Protein AF-A0A1I1ZBS6-F1 (afdb_monomer_lite)

Radius of gyration: 20.95 Å; chains: 1; bounding box: 66×29×54 Å

Organism: NCBI:txid662367

pLDDT: mean 75.81, std 18.13, range [34.0, 96.88]

Secondary structure (DSSP, 8-state):
------PPPP-PPPHHHHHHHHHHHHHHHHHHHHHHHHHHHHHHHTSSS--HHHHHHHHHHHHHHHHHHHHHHHHHHHHHHH-HHHHHHHHHHHTSTT--HHHHHHHHHHHGGGTT-SSHHHHHHHTT-S------SSS---------GGGS--

Structure (mmCIF, N/CA/C/O backbone):
data_AF-A0A1I1ZBS6-F1
#
_entry.id   AF-A0A1I1ZBS6-F1
#
loop_
_atom_site.group_PDB
_atom_site.id
_atom_site.type_symbol
_atom_site.label_atom_id
_atom_site.label_alt_id
_atom_site.label_comp_id
_atom_site.label_asym_id
_atom_site.label_entity_id
_atom_site.label_seq_id
_atom_site.pdbx_PDB_ins_code
_atom_site.Cartn_x
_atom_site.Cartn_y
_atom_site.Cartn_z
_atom_site.occupancy
_atom_site.B_iso_or_equiv
_atom_site.auth_seq_id
_atom_site.auth_comp_id
_atom_site.auth_asym_id
_atom_site.auth_atom_id
_atom_site.pdbx_PDB_model_num
ATOM 1 N N . MET A 1 1 ? -48.807 0.723 8.155 1.00 41.78 1 MET A N 1
ATOM 2 C CA . MET A 1 1 ? -47.943 0.835 9.347 1.00 41.78 1 MET A CA 1
ATOM 3 C C . MET A 1 1 ? -46.497 0.687 8.885 1.00 41.78 1 MET A C 1
ATOM 5 O O . MET A 1 1 ? -46.017 -0.434 8.774 1.00 41.78 1 MET A O 1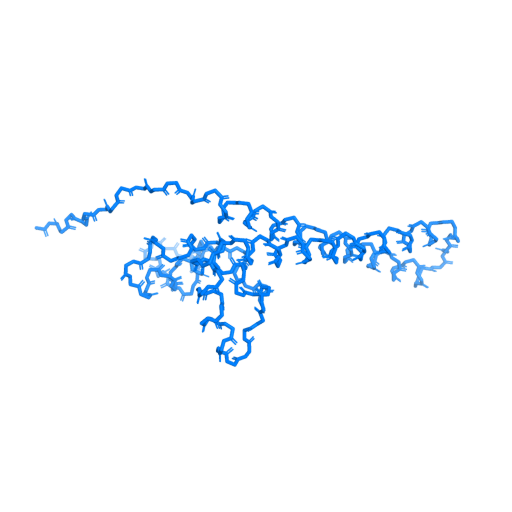
ATOM 9 N N . GLY A 1 2 ? -45.861 1.783 8.459 1.00 45.75 2 GLY A N 1
ATOM 10 C CA . GLY A 1 2 ? -44.477 1.761 7.977 1.00 45.75 2 GLY A CA 1
ATOM 11 C C . GLY A 1 2 ? -43.528 1.699 9.167 1.00 45.75 2 GLY A C 1
ATOM 12 O O . GLY A 1 2 ? -43.565 2.582 10.013 1.00 45.75 2 GLY A O 1
ATOM 13 N N . LEU A 1 3 ? -42.736 0.632 9.269 1.00 44.56 3 LEU A N 1
ATOM 14 C CA . LEU A 1 3 ? -41.673 0.519 10.264 1.00 44.56 3 LEU A CA 1
ATOM 15 C C . LEU A 1 3 ? -40.576 1.524 9.917 1.00 44.56 3 LEU A C 1
ATOM 17 O O . LEU A 1 3 ? -39.749 1.287 9.038 1.00 44.56 3 LEU A O 1
ATOM 21 N N . GLU A 1 4 ? -40.598 2.658 10.601 1.00 50.31 4 GLU A N 1
ATOM 22 C CA . GLU A 1 4 ? -39.553 3.667 10.528 1.00 50.31 4 GLU A CA 1
ATOM 23 C C . GLU A 1 4 ? -38.305 3.069 11.180 1.00 50.31 4 GLU A C 1
ATOM 25 O O . GLU A 1 4 ? -38.217 2.931 12.400 1.00 50.31 4 GLU A O 1
ATOM 30 N N . GLN A 1 5 ? -37.367 2.599 10.355 1.00 56.09 5 GLN A N 1
ATOM 31 C CA . GLN A 1 5 ? -36.074 2.137 10.845 1.00 56.09 5 GLN A CA 1
ATOM 32 C C . GLN A 1 5 ? -35.415 3.312 11.570 1.00 56.09 5 GLN A C 1
ATOM 34 O O . GLN A 1 5 ? -35.067 4.310 10.940 1.00 56.09 5 GLN A O 1
ATOM 39 N N . GLN A 1 6 ? -35.246 3.200 12.890 1.00 52.75 6 GLN A N 1
ATOM 40 C CA . GLN A 1 6 ? -34.412 4.119 13.657 1.00 52.75 6 GLN A CA 1
ATOM 41 C C . GLN A 1 6 ? -32.980 4.006 13.132 1.00 52.75 6 GLN A C 1
ATOM 43 O O . GLN A 1 6 ? -32.226 3.108 13.504 1.00 52.75 6 GLN A O 1
ATOM 48 N N . LEU A 1 7 ? -32.624 4.904 12.217 1.00 57.12 7 LEU A N 1
ATOM 49 C CA . LEU A 1 7 ? -31.265 5.038 11.730 1.00 57.12 7 LEU A CA 1
ATOM 50 C C . LEU A 1 7 ? -30.427 5.585 12.883 1.00 57.12 7 LEU A C 1
ATOM 52 O O . LEU A 1 7 ? -30.677 6.680 13.389 1.00 57.12 7 LEU A O 1
ATOM 56 N N . SER A 1 8 ? -29.442 4.804 13.319 1.00 58.91 8 SER A N 1
ATOM 57 C CA . SER A 1 8 ? -28.421 5.284 14.237 1.00 58.91 8 SER A CA 1
ATOM 58 C C . SER A 1 8 ? -27.739 6.506 13.625 1.00 58.91 8 SER A C 1
ATOM 60 O O . SER A 1 8 ? -27.400 6.528 12.439 1.00 58.91 8 SER A O 1
ATOM 62 N N . LEU A 1 9 ? -27.572 7.548 14.442 1.00 58.34 9 LEU A N 1
ATOM 63 C CA . LEU A 1 9 ? -26.919 8.781 14.021 1.00 58.34 9 LEU A CA 1
ATOM 64 C C . LEU A 1 9 ? -25.517 8.460 13.498 1.00 58.34 9 LEU A C 1
ATOM 66 O O . LEU A 1 9 ? -24.761 7.716 14.124 1.00 58.34 9 LEU A O 1
ATOM 70 N N . TRP A 1 10 ? -25.189 9.024 12.338 1.00 60.97 10 TRP A N 1
ATOM 71 C CA . TRP A 1 10 ? -23.878 8.875 11.722 1.00 60.97 10 TRP A CA 1
ATOM 72 C C . TRP A 1 10 ? -22.786 9.353 12.687 1.00 60.97 10 TRP A C 1
ATOM 74 O O . TRP A 1 10 ? -22.863 10.465 13.211 1.00 60.97 10 TRP A O 1
ATOM 84 N N . GLN A 1 11 ? -21.769 8.519 12.911 1.00 61.34 11 GLN A N 1
ATOM 85 C CA . GLN A 1 11 ? -20.613 8.859 13.738 1.00 61.34 11 GLN A CA 1
ATOM 86 C C . GLN A 1 11 ? -19.356 8.999 12.870 1.00 61.34 11 GLN A C 1
ATOM 88 O O . GLN A 1 11 ? -19.152 8.201 11.948 1.00 61.34 11 GLN A O 1
ATOM 93 N N . PRO A 1 12 ? -18.505 10.005 13.141 1.00 66.06 12 PRO A N 1
ATOM 94 C CA . PRO A 1 12 ? -17.254 10.169 12.422 1.00 66.06 12 PRO A CA 1
ATOM 95 C C . PRO A 1 12 ? -16.290 9.019 12.736 1.00 66.06 12 PRO A C 1
ATOM 97 O O . PRO A 1 12 ? -16.282 8.473 13.837 1.00 66.06 12 PRO A O 1
ATOM 100 N N . LEU A 1 13 ? -15.436 8.686 11.764 1.00 68.06 13 LEU A N 1
ATOM 101 C CA . LEU A 1 13 ? -14.360 7.713 11.956 1.00 68.06 13 LEU A CA 1
ATOM 102 C C . LEU A 1 13 ? -13.459 8.145 13.117 1.00 68.06 13 LEU A C 1
ATOM 104 O O . LEU A 1 13 ? -13.061 9.312 13.198 1.00 68.06 13 LEU A O 1
ATOM 108 N N . SER A 1 14 ? -13.049 7.189 13.952 1.00 78.81 14 SER A N 1
ATOM 109 C CA . SER A 1 14 ? -11.984 7.453 14.917 1.00 78.81 14 SER A CA 1
ATOM 110 C C . SER A 1 14 ? -10.714 7.885 14.174 1.00 78.81 14 SER A C 1
ATOM 112 O O . SER A 1 14 ? -10.432 7.436 13.056 1.00 78.81 14 SER A O 1
ATOM 114 N N . LYS A 1 15 ? -9.927 8.777 14.785 1.00 82.88 15 LYS A N 1
ATOM 115 C CA . LYS A 1 15 ? -8.735 9.367 14.152 1.00 82.88 15 LYS A CA 1
ATOM 116 C C . LYS A 1 15 ? -7.776 8.299 13.606 1.00 82.88 15 LYS A C 1
ATOM 118 O O . LYS A 1 15 ? -7.282 8.439 12.489 1.00 82.88 15 LYS A O 1
ATOM 123 N N . ASN A 1 16 ? -7.583 7.212 14.353 1.00 84.62 16 ASN A N 1
ATOM 124 C CA . ASN A 1 16 ? -6.692 6.111 13.983 1.00 84.62 16 ASN A CA 1
ATOM 125 C C . ASN A 1 16 ? -7.237 5.306 12.796 1.00 84.62 16 ASN A C 1
ATOM 127 O O . ASN A 1 16 ? -6.494 4.996 11.868 1.00 84.62 16 ASN A O 1
ATOM 131 N N . ILE A 1 17 ? -8.544 5.023 12.764 1.00 83.81 17 ILE A N 1
ATOM 132 C CA . ILE A 1 17 ? -9.170 4.326 11.631 1.00 83.81 17 ILE A CA 1
ATOM 133 C C . ILE A 1 17 ? -9.149 5.216 10.381 1.00 83.81 17 ILE A C 1
ATOM 135 O O . ILE A 1 17 ? -8.907 4.726 9.277 1.00 83.81 17 ILE A O 1
ATOM 139 N N . TYR A 1 18 ? -9.332 6.530 10.535 1.00 87.12 18 TYR A N 1
ATOM 140 C CA . TYR A 1 18 ? -9.228 7.474 9.421 1.00 87.12 18 TYR A CA 1
ATOM 141 C C . TYR A 1 18 ? -7.820 7.508 8.831 1.00 87.12 18 TYR A C 1
ATOM 143 O O . TYR A 1 18 ? -7.652 7.408 7.616 1.00 87.12 18 TYR A O 1
ATOM 151 N N . GLN A 1 19 ? -6.798 7.571 9.683 1.00 88.50 19 GLN A N 1
ATOM 152 C CA . GLN A 1 19 ? -5.406 7.479 9.247 1.00 88.50 19 GLN A CA 1
ATOM 153 C C . GLN A 1 19 ? -5.114 6.139 8.560 1.00 88.50 19 GLN A C 1
ATOM 155 O O . GLN A 1 19 ? -4.511 6.127 7.487 1.00 88.50 19 GLN A O 1
ATOM 160 N N . LEU A 1 20 ? -5.614 5.022 9.099 1.00 88.69 20 LEU A N 1
ATOM 161 C CA . LEU A 1 20 ? -5.475 3.703 8.477 1.00 88.69 20 LEU A CA 1
ATOM 162 C C . LEU A 1 20 ? -6.134 3.659 7.087 1.00 88.69 20 LEU A C 1
ATOM 164 O O . LEU A 1 20 ? -5.563 3.115 6.140 1.00 88.69 20 LEU A O 1
ATOM 168 N N . ARG A 1 21 ? -7.303 4.291 6.927 1.00 88.56 21 ARG A N 1
ATOM 169 C CA . ARG A 1 21 ? -7.993 4.436 5.635 1.00 88.56 21 ARG A CA 1
ATOM 170 C C . ARG A 1 21 ? -7.182 5.249 4.629 1.00 88.56 21 ARG A C 1
ATOM 172 O O . ARG A 1 21 ? -7.108 4.878 3.461 1.00 88.56 21 ARG A O 1
ATOM 179 N N . LEU A 1 22 ? -6.541 6.334 5.057 1.00 90.69 22 LEU A N 1
ATOM 180 C CA . LEU A 1 22 ? -5.667 7.109 4.174 1.00 90.69 22 LEU A CA 1
ATOM 181 C C . LEU A 1 22 ? -4.458 6.284 3.711 1.00 90.69 22 LEU A C 1
ATOM 183 O O . LEU A 1 22 ? -4.158 6.264 2.516 1.00 90.69 22 LEU A O 1
ATOM 187 N N . LEU A 1 23 ? -3.808 5.561 4.627 1.00 91.62 23 LEU A N 1
ATOM 188 C CA . LEU A 1 23 ? -2.642 4.727 4.318 1.00 91.62 23 LEU A CA 1
ATOM 189 C C . LEU A 1 23 ? -2.987 3.573 3.368 1.00 91.62 23 LEU A C 1
ATOM 191 O O . LEU A 1 23 ? -2.282 3.347 2.384 1.00 91.62 23 LEU A O 1
ATOM 195 N N . THR A 1 24 ? -4.094 2.872 3.620 1.00 90.94 24 THR A N 1
ATOM 196 C CA . THR A 1 24 ? -4.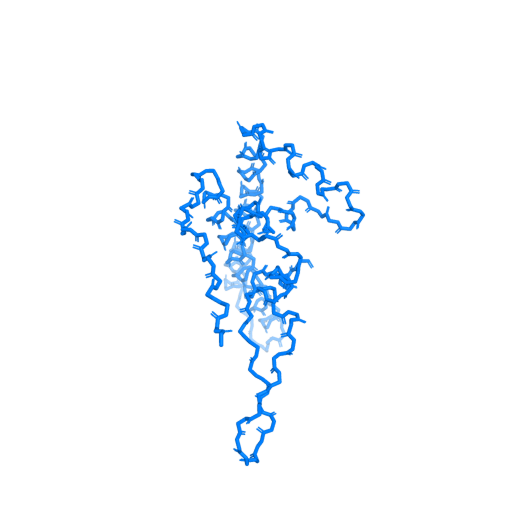558 1.757 2.775 1.00 90.94 24 THR A CA 1
ATOM 197 C C . THR A 1 24 ? -4.917 2.222 1.362 1.00 90.94 24 THR A C 1
ATOM 199 O O . THR A 1 24 ? -4.494 1.601 0.383 1.00 90.94 24 THR A O 1
ATOM 202 N N . ARG A 1 25 ? -5.609 3.360 1.225 1.00 91.38 25 ARG A N 1
ATOM 203 C CA . ARG A 1 25 ? -5.925 3.954 -0.086 1.00 91.38 25 ARG A CA 1
ATOM 204 C C . ARG A 1 25 ? -4.680 4.433 -0.823 1.00 91.38 25 ARG A C 1
ATOM 206 O O . ARG A 1 25 ? -4.566 4.209 -2.027 1.00 91.38 25 ARG A O 1
ATOM 213 N N . GLN A 1 26 ? -3.731 5.055 -0.122 1.00 92.88 26 GLN A N 1
ATOM 214 C CA . GLN A 1 26 ? -2.469 5.472 -0.731 1.00 92.88 26 GLN A CA 1
ATOM 215 C C . GLN A 1 26 ? -1.659 4.270 -1.220 1.00 92.88 26 GLN A C 1
ATOM 217 O O . GLN A 1 26 ? -1.144 4.291 -2.336 1.00 92.88 26 GLN A O 1
ATOM 222 N N . ARG A 1 27 ? -1.602 3.192 -0.432 1.00 93.12 27 ARG A N 1
ATOM 223 C CA . ARG A 1 27 ? -0.961 1.938 -0.839 1.00 93.12 27 ARG A CA 1
ATOM 224 C C . ARG A 1 27 ? -1.574 1.397 -2.128 1.00 93.12 27 ARG A C 1
ATOM 226 O O . ARG A 1 27 ? -0.834 1.037 -3.039 1.00 93.12 27 ARG A O 1
ATOM 233 N N . GLN A 1 28 ? -2.904 1.369 -2.227 1.00 90.88 28 GLN A N 1
ATOM 234 C CA . GLN A 1 28 ? -3.575 0.919 -3.446 1.00 90.88 28 GLN A CA 1
ATOM 235 C C . GLN A 1 28 ? -3.184 1.772 -4.659 1.00 90.88 28 GLN A C 1
ATOM 237 O O . GLN A 1 28 ? -2.842 1.218 -5.701 1.00 90.88 28 GLN A O 1
ATOM 242 N N . ARG A 1 29 ? -3.170 3.103 -4.519 1.00 93.00 29 ARG A N 1
ATOM 243 C CA . ARG A 1 29 ? -2.748 4.009 -5.599 1.00 93.00 29 ARG A CA 1
ATOM 244 C C . ARG A 1 29 ? -1.314 3.733 -6.049 1.00 93.00 29 ARG A C 1
ATOM 246 O O . ARG A 1 29 ? -1.059 3.639 -7.244 1.00 93.00 29 ARG A O 1
ATOM 253 N N . LEU A 1 30 ? -0.382 3.558 -5.109 1.00 93.81 30 LEU A N 1
ATOM 254 C CA . LEU A 1 30 ? 1.010 3.234 -5.441 1.00 93.81 30 LEU A CA 1
ATOM 255 C C . LEU A 1 30 ? 1.146 1.867 -6.121 1.00 93.81 30 LEU A C 1
ATOM 257 O O . LEU A 1 30 ? 1.952 1.718 -7.035 1.00 93.81 30 LEU A O 1
ATOM 261 N N . GLN A 1 31 ? 0.344 0.881 -5.719 1.00 93.25 31 GLN A N 1
ATOM 262 C CA . GLN A 1 31 ? 0.316 -0.428 -6.368 1.00 93.25 31 GLN A CA 1
ATOM 263 C C . GLN A 1 31 ? -0.191 -0.333 -7.818 1.00 93.25 31 GLN A C 1
ATOM 265 O O . GLN A 1 31 ? 0.353 -0.988 -8.710 1.00 93.25 31 GLN A O 1
ATOM 270 N N . GLU A 1 32 ? -1.207 0.494 -8.068 1.00 94.62 32 GLU A N 1
ATOM 271 C CA . GLU A 1 32 ? -1.737 0.759 -9.410 1.00 94.62 32 GLU A CA 1
ATOM 272 C C . GLU A 1 32 ? -0.697 1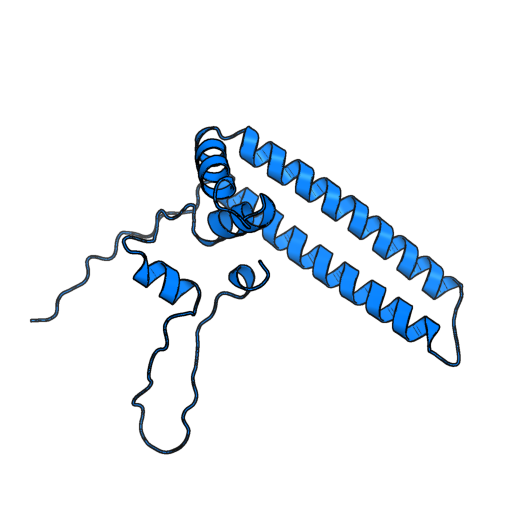.477 -10.284 1.00 94.62 32 GLU A C 1
ATOM 274 O O . GLU A 1 32 ? -0.432 1.025 -11.397 1.00 94.62 32 GLU A O 1
ATOM 279 N N . LEU A 1 33 ? -0.027 2.511 -9.761 1.00 94.62 33 LEU A N 1
ATOM 280 C CA . LEU A 1 33 ? 1.059 3.213 -10.459 1.00 94.62 33 LEU A CA 1
ATOM 281 C C . LEU A 1 33 ? 2.237 2.290 -10.781 1.00 94.62 33 LEU A C 1
ATOM 283 O O . LEU A 1 33 ? 2.724 2.276 -11.911 1.00 94.62 33 LEU A O 1
ATOM 287 N N . LYS A 1 34 ? 2.653 1.455 -9.823 1.00 95.88 34 LYS A N 1
ATOM 288 C CA . LYS A 1 34 ? 3.679 0.436 -10.056 1.00 95.88 34 LYS A CA 1
ATOM 289 C C . LYS A 1 34 ? 3.284 -0.484 -11.211 1.00 95.88 34 LYS A C 1
ATOM 291 O O . LYS A 1 34 ? 4.096 -0.714 -12.098 1.00 95.88 34 LYS A O 1
ATOM 296 N N . THR A 1 35 ? 2.044 -0.975 -11.208 1.00 95.00 35 THR A N 1
ATOM 297 C CA . THR A 1 35 ? 1.530 -1.873 -12.254 1.00 95.00 35 THR A CA 1
ATOM 298 C C . THR A 1 35 ? 1.527 -1.189 -13.624 1.00 95.00 35 THR A C 1
ATOM 300 O O . THR A 1 35 ? 1.902 -1.792 -14.626 1.00 95.00 35 THR A O 1
ATOM 303 N N . GLN A 1 36 ? 1.160 0.094 -13.684 1.00 94.56 36 GLN A N 1
ATOM 304 C CA . GLN A 1 36 ? 1.225 0.876 -14.920 1.00 94.56 36 GLN A CA 1
ATOM 305 C C . GLN A 1 36 ? 2.662 0.993 -15.439 1.00 94.56 36 GLN A C 1
ATOM 307 O O . GLN A 1 36 ? 2.900 0.731 -16.617 1.00 94.56 36 GLN A O 1
ATOM 312 N N . CYS A 1 37 ? 3.629 1.312 -14.575 1.00 93.31 37 CYS A N 1
ATOM 313 C CA . CYS A 1 37 ? 5.035 1.394 -14.971 1.00 93.31 37 CYS A CA 1
ATOM 314 C C . CYS A 1 37 ? 5.592 0.043 -15.434 1.00 93.31 37 CYS A C 1
ATOM 316 O O . CYS A 1 37 ? 6.261 -0.005 -16.463 1.00 93.31 37 CYS A O 1
ATOM 318 N N . THR A 1 38 ? 5.280 -1.061 -14.749 1.00 92.88 38 THR A N 1
ATOM 319 C CA . THR A 1 38 ? 5.721 -2.397 -15.185 1.00 92.88 38 THR A CA 1
ATOM 320 C C . THR A 1 38 ? 5.109 -2.789 -16.526 1.00 92.88 38 THR A C 1
ATOM 322 O O . THR A 1 38 ? 5.791 -3.361 -17.374 1.00 92.88 38 THR A O 1
ATOM 325 N N . ASN A 1 39 ? 3.846 -2.426 -16.764 1.00 93.44 39 ASN A N 1
ATOM 326 C CA . ASN A 1 39 ? 3.192 -2.664 -18.049 1.00 93.44 39 ASN A CA 1
ATOM 327 C C . ASN A 1 39 ? 3.856 -1.855 -19.172 1.00 93.44 39 ASN A C 1
ATOM 329 O O . ASN A 1 39 ? 4.066 -2.385 -20.260 1.00 93.44 39 ASN A O 1
ATOM 333 N N . GLN A 1 40 ? 4.234 -0.599 -18.907 1.00 91.69 40 GLN A N 1
ATOM 334 C CA . GLN A 1 40 ? 4.985 0.226 -19.859 1.00 91.69 40 GLN A CA 1
ATOM 335 C C . GLN A 1 40 ? 6.366 -0.367 -20.158 1.00 91.69 40 GLN A C 1
ATOM 337 O O . GLN A 1 40 ? 6.759 -0.425 -21.320 1.00 91.69 40 GLN A O 1
ATOM 342 N N . GLN A 1 41 ? 7.083 -0.863 -19.143 1.00 91.12 41 GLN A N 1
ATOM 343 C CA . GLN A 1 41 ? 8.363 -1.550 -19.349 1.00 91.12 41 GLN A CA 1
ATOM 344 C C . GLN A 1 41 ? 8.206 -2.780 -20.239 1.00 91.12 41 GLN A C 1
ATOM 346 O O . GLN A 1 41 ? 8.965 -2.941 -21.190 1.00 91.12 41 GLN A O 1
ATOM 351 N N . HIS A 1 42 ? 7.205 -3.618 -19.961 1.00 90.25 42 HIS A N 1
ATOM 352 C CA . HIS A 1 42 ? 6.933 -4.809 -20.759 1.00 90.25 42 HIS A CA 1
ATOM 353 C C . HIS A 1 42 ? 6.583 -4.439 -22.209 1.00 90.25 42 HIS A C 1
ATOM 355 O O . HIS A 1 42 ? 7.116 -5.029 -23.142 1.00 90.25 42 HIS A O 1
ATOM 361 N N . ALA A 1 43 ? 5.753 -3.413 -22.422 1.00 90.56 43 ALA A N 1
ATOM 362 C CA . ALA A 1 43 ? 5.428 -2.926 -23.763 1.00 90.56 43 ALA A CA 1
ATOM 363 C C . ALA A 1 43 ? 6.668 -2.427 -24.530 1.00 90.56 43 ALA A C 1
ATOM 365 O O . ALA A 1 43 ? 6.808 -2.719 -25.714 1.00 90.56 43 ALA A O 1
ATOM 366 N N . LEU A 1 44 ? 7.587 -1.723 -23.861 1.00 88.50 44 LEU A N 1
ATOM 367 C CA . LEU A 1 44 ? 8.836 -1.255 -24.470 1.00 88.50 44 LEU A CA 1
ATOM 368 C C . LEU A 1 44 ? 9.801 -2.397 -24.806 1.00 88.50 44 LEU A C 1
ATOM 370 O O . LEU A 1 44 ? 10.486 -2.318 -25.820 1.00 88.50 44 LEU A O 1
ATOM 374 N N . GLN A 1 45 ? 9.843 -3.456 -23.993 1.00 85.75 45 GLN A N 1
ATOM 375 C CA . GLN A 1 45 ? 10.668 -4.641 -24.261 1.00 85.75 45 GLN A CA 1
ATOM 376 C C . GLN A 1 45 ? 10.227 -5.402 -25.518 1.00 85.75 45 GLN A C 1
ATOM 378 O O . GLN A 1 45 ? 11.068 -5.982 -26.197 1.00 85.75 45 GLN A O 1
ATOM 383 N N . HIS A 1 46 ? 8.929 -5.382 -25.834 1.00 87.19 46 HIS A N 1
ATOM 384 C CA . HIS A 1 46 ? 8.359 -6.026 -27.026 1.00 87.19 46 HIS A CA 1
ATOM 385 C C . HIS A 1 46 ? 8.179 -5.069 -28.215 1.00 87.19 46 HIS A C 1
ATOM 387 O O . HIS A 1 46 ? 7.650 -5.463 -29.254 1.00 87.19 46 HIS A O 1
ATOM 393 N N . SER A 1 47 ? 8.593 -3.808 -28.079 1.00 86.75 47 SER A N 1
ATOM 394 C CA . SER A 1 47 ? 8.545 -2.815 -29.153 1.00 86.75 47 SER A CA 1
ATOM 395 C C . SER A 1 47 ? 9.733 -2.982 -30.102 1.00 86.75 47 SER A C 1
ATOM 397 O O . SER A 1 47 ? 10.848 -3.272 -29.676 1.00 86.75 47 SER A O 1
ATOM 399 N N . ALA A 1 48 ? 9.520 -2.717 -31.394 1.00 79.06 48 ALA A N 1
ATOM 400 C CA . ALA A 1 48 ? 10.588 -2.703 -32.399 1.00 79.06 48 ALA A CA 1
ATOM 401 C C . ALA A 1 48 ? 11.649 -1.613 -32.139 1.00 79.06 48 ALA A C 1
ATOM 403 O O . ALA A 1 48 ? 12.766 -1.695 -32.646 1.00 79.06 48 ALA A O 1
ATOM 404 N N . ILE A 1 49 ? 11.296 -0.586 -31.360 1.00 75.88 49 ILE A N 1
ATOM 405 C CA . ILE A 1 49 ? 12.175 0.515 -30.964 1.00 75.88 49 ILE A CA 1
ATOM 406 C C . ILE A 1 49 ? 12.148 0.596 -29.440 1.00 75.88 49 ILE A C 1
ATOM 408 O O . ILE A 1 49 ? 11.092 0.842 -28.847 1.00 75.88 49 ILE A O 1
ATOM 412 N N . SER A 1 50 ? 13.311 0.408 -28.818 1.00 78.12 50 SER A N 1
ATOM 413 C CA . SER A 1 50 ? 13.495 0.503 -27.371 1.00 78.12 50 SER A CA 1
ATOM 414 C C . SER A 1 50 ? 14.500 1.600 -27.035 1.00 78.12 50 SER A C 1
ATOM 416 O O . SER A 1 50 ? 15.632 1.578 -27.520 1.00 78.12 50 SER A O 1
ATOM 418 N N . ASP A 1 51 ? 14.112 2.522 -26.160 1.00 86.94 51 ASP A N 1
ATOM 419 C CA . ASP A 1 51 ? 15.009 3.541 -25.625 1.00 86.94 51 ASP A CA 1
ATOM 420 C C . ASP A 1 51 ? 15.552 3.109 -24.246 1.00 86.94 51 ASP A C 1
ATOM 422 O O . ASP A 1 51 ? 14.805 2.802 -23.304 1.00 86.94 51 ASP A O 1
ATOM 426 N N . LEU A 1 52 ? 16.883 3.069 -24.125 1.00 87.44 52 LEU A N 1
ATOM 427 C CA . LEU A 1 52 ? 17.592 2.663 -22.906 1.00 87.44 52 LEU A CA 1
ATOM 428 C C . LEU A 1 52 ? 17.397 3.652 -21.747 1.00 87.44 52 LEU A C 1
ATOM 430 O O . LEU A 1 52 ? 17.402 3.242 -20.584 1.00 87.44 52 LEU A O 1
ATOM 434 N N . LEU A 1 53 ? 17.249 4.945 -22.039 1.00 90.69 53 LEU A N 1
ATOM 435 C CA . LEU A 1 53 ? 16.998 5.991 -21.052 1.00 90.69 53 LEU A CA 1
ATOM 436 C C . LEU A 1 53 ? 15.600 5.799 -20.458 1.00 90.69 53 LEU A C 1
ATOM 438 O O . LEU A 1 53 ? 15.476 5.713 -19.232 1.00 90.69 53 LEU A O 1
ATOM 442 N N . ILE A 1 54 ? 14.578 5.645 -21.305 1.00 89.44 54 ILE A N 1
ATOM 443 C CA . ILE A 1 54 ? 13.187 5.443 -20.865 1.00 89.44 54 ILE A CA 1
ATOM 444 C C . ILE A 1 54 ? 13.076 4.176 -20.008 1.00 89.44 54 ILE A C 1
ATOM 446 O O . ILE A 1 54 ? 12.500 4.200 -18.919 1.00 89.44 54 ILE A O 1
ATOM 450 N N . THR A 1 55 ? 13.706 3.081 -20.442 1.00 89.75 55 THR A N 1
ATOM 451 C CA . THR A 1 55 ? 13.715 1.821 -19.683 1.00 89.75 55 THR A CA 1
ATOM 452 C C . THR A 1 55 ? 14.320 2.014 -18.290 1.00 89.75 55 THR A C 1
ATOM 454 O O . THR A 1 55 ? 13.716 1.619 -17.294 1.00 89.75 55 THR A O 1
ATOM 457 N N . LYS A 1 56 ? 15.473 2.693 -18.191 1.00 92.56 56 LYS A N 1
ATOM 458 C CA . LYS A 1 56 ? 16.122 2.997 -16.903 1.00 92.56 56 LYS A CA 1
ATOM 459 C C . LYS A 1 56 ? 15.263 3.889 -16.005 1.00 92.56 56 LYS A C 1
ATOM 461 O O . LYS A 1 56 ? 15.262 3.689 -14.791 1.00 92.56 56 LYS A O 1
ATOM 466 N N . GLN A 1 57 ? 14.560 4.875 -16.565 1.00 93.19 57 GLN A N 1
ATOM 467 C CA . GLN A 1 57 ? 13.651 5.736 -15.801 1.00 93.19 57 GLN A CA 1
ATOM 468 C C . GLN A 1 57 ? 12.497 4.935 -15.202 1.00 93.19 57 GLN A C 1
ATOM 470 O O . GLN A 1 57 ? 12.233 5.055 -14.007 1.00 93.19 57 GLN A O 1
ATOM 475 N N . LEU A 1 58 ? 11.858 4.076 -15.998 1.00 93.19 58 LEU A N 1
ATOM 476 C CA . LEU A 1 58 ? 10.768 3.233 -15.519 1.00 93.19 58 LEU A CA 1
ATOM 477 C C . LEU A 1 58 ? 11.231 2.257 -14.434 1.00 93.19 58 LEU A C 1
ATOM 479 O O . LEU A 1 58 ? 10.529 2.096 -13.439 1.00 93.19 58 LEU A O 1
ATOM 483 N N . THR A 1 59 ? 12.426 1.668 -14.566 1.00 93.31 59 THR A N 1
ATOM 484 C CA . THR A 1 59 ? 12.965 0.766 -13.533 1.00 93.31 59 THR A CA 1
ATOM 485 C C . THR A 1 59 ? 13.155 1.504 -12.215 1.00 93.31 59 THR A C 1
ATOM 487 O O . THR A 1 59 ? 12.666 1.050 -11.185 1.00 93.31 59 THR A O 1
ATOM 490 N N . LYS A 1 60 ? 13.745 2.706 -12.258 1.00 95.81 60 LYS A N 1
ATOM 491 C CA . LYS A 1 60 ? 13.889 3.554 -11.068 1.00 95.81 60 LYS A CA 1
ATOM 492 C C . LYS A 1 60 ? 12.542 3.902 -10.433 1.00 95.81 60 LYS A C 1
ATOM 494 O O . LYS A 1 60 ? 12.437 3.897 -9.211 1.00 95.81 60 LYS A O 1
ATOM 499 N N . LEU A 1 61 ? 11.515 4.202 -11.232 1.00 95.12 61 LEU A N 1
ATOM 500 C CA . LEU A 1 61 ? 10.175 4.479 -10.706 1.00 95.12 61 LEU A CA 1
ATOM 501 C C . LEU A 1 61 ? 9.579 3.255 -10.004 1.00 95.12 61 LEU A C 1
ATOM 503 O O . LEU A 1 61 ? 9.048 3.386 -8.903 1.00 95.12 61 LEU A O 1
ATOM 507 N N . VAL A 1 62 ? 9.708 2.067 -10.598 1.00 95.06 62 VAL A N 1
ATOM 508 C CA . VAL A 1 62 ? 9.246 0.811 -9.989 1.00 95.06 62 VAL A CA 1
ATOM 509 C C . VAL A 1 62 ? 9.951 0.549 -8.654 1.00 95.06 62 VAL A C 1
ATOM 511 O O . VAL A 1 62 ? 9.275 0.206 -7.681 1.00 95.06 62 VAL A O 1
ATOM 514 N N . ASP A 1 63 ? 11.264 0.777 -8.572 1.00 96.06 63 ASP A N 1
ATOM 515 C CA . ASP A 1 63 ? 12.029 0.650 -7.325 1.00 96.06 63 ASP A CA 1
ATOM 516 C C . ASP A 1 63 ? 11.561 1.645 -6.253 1.00 96.06 63 ASP A C 1
ATOM 518 O O . ASP A 1 63 ? 11.338 1.267 -5.098 1.00 96.06 63 ASP A O 1
ATOM 522 N N . VAL A 1 64 ? 11.329 2.906 -6.630 1.00 96.88 64 VAL A N 1
ATOM 523 C CA . VAL A 1 64 ? 10.783 3.925 -5.719 1.00 96.88 64 VAL A CA 1
ATOM 524 C C . VAL A 1 64 ? 9.406 3.508 -5.201 1.00 96.88 64 VAL A C 1
ATOM 526 O O . VAL A 1 64 ? 9.150 3.596 -3.998 1.00 96.88 64 VAL A O 1
ATOM 529 N N . TYR A 1 65 ? 8.519 3.008 -6.065 1.00 95.50 65 TYR A N 1
ATOM 530 C CA . TYR A 1 65 ? 7.208 2.525 -5.628 1.00 95.50 65 TYR A CA 1
ATOM 531 C C . TYR A 1 65 ? 7.317 1.321 -4.695 1.00 95.50 65 TYR A C 1
ATOM 533 O O . TYR A 1 65 ? 6.571 1.246 -3.719 1.00 95.50 65 TYR A O 1
ATOM 541 N N . HIS A 1 66 ? 8.262 0.410 -4.932 1.00 94.25 66 HIS A N 1
ATOM 542 C CA . HIS A 1 66 ? 8.545 -0.698 -4.021 1.00 94.25 66 HIS A CA 1
ATOM 543 C C . HIS A 1 66 ? 8.937 -0.214 -2.621 1.00 94.25 66 HIS A C 1
ATOM 545 O O . HIS A 1 66 ? 8.373 -0.681 -1.629 1.00 94.25 66 HIS A O 1
ATOM 551 N N . GLN A 1 67 ? 9.855 0.749 -2.538 1.00 96.19 67 GLN A N 1
ATOM 552 C CA . GLN A 1 67 ? 10.295 1.323 -1.265 1.00 96.19 67 GLN A CA 1
ATOM 553 C C . GLN A 1 67 ? 9.152 2.041 -0.539 1.00 96.19 67 GLN A C 1
ATOM 555 O O . GLN A 1 67 ? 8.950 1.836 0.658 1.00 96.19 67 GLN A O 1
ATOM 560 N N . GLN A 1 68 ? 8.356 2.836 -1.260 1.00 95.31 68 GLN A N 1
ATOM 561 C CA . GLN A 1 68 ? 7.212 3.532 -0.669 1.00 95.31 68 GLN A CA 1
ATOM 562 C C . GLN A 1 68 ? 6.120 2.567 -0.188 1.00 95.31 68 GLN A C 1
ATOM 564 O O . GLN A 1 68 ? 5.541 2.781 0.876 1.00 95.31 68 GLN A O 1
ATOM 569 N N . LEU A 1 69 ? 5.853 1.482 -0.923 1.00 93.75 69 LEU A N 1
ATOM 570 C CA . LEU A 1 69 ? 4.912 0.443 -0.494 1.00 93.75 69 LEU A CA 1
ATOM 571 C C . LEU A 1 69 ? 5.373 -0.241 0.801 1.00 93.75 69 LEU A C 1
ATOM 573 O O . LEU A 1 69 ? 4.552 -0.444 1.697 1.00 93.75 69 LEU A O 1
ATOM 577 N N . ALA A 1 70 ? 6.668 -0.545 0.926 1.00 93.88 70 ALA A N 1
ATOM 578 C CA . ALA A 1 70 ? 7.236 -1.108 2.151 1.00 93.88 70 ALA A CA 1
ATOM 579 C C . ALA A 1 70 ? 7.140 -0.124 3.330 1.00 93.88 70 ALA A C 1
ATOM 581 O O . ALA A 1 70 ? 6.724 -0.506 4.424 1.00 93.88 70 ALA A O 1
ATOM 582 N N . ALA A 1 71 ? 7.443 1.157 3.101 1.00 94.44 71 ALA A N 1
ATOM 583 C CA . ALA A 1 71 ? 7.313 2.200 4.116 1.00 94.44 71 ALA A CA 1
ATOM 584 C C . ALA A 1 71 ? 5.862 2.356 4.607 1.00 94.44 71 ALA A C 1
ATOM 586 O O . ALA A 1 71 ? 5.624 2.463 5.811 1.00 94.44 71 ALA A O 1
ATOM 587 N N . LEU A 1 72 ? 4.881 2.303 3.698 1.00 93.50 72 LEU A N 1
ATOM 588 C CA . LEU A 1 72 ? 3.462 2.326 4.063 1.00 93.50 72 LEU A CA 1
ATOM 589 C C . LEU A 1 72 ? 3.056 1.096 4.877 1.00 93.50 72 LEU A C 1
ATOM 591 O O . LEU A 1 72 ? 2.284 1.234 5.823 1.00 93.50 72 LEU A O 1
ATOM 595 N N . GLU A 1 73 ? 3.564 -0.093 4.543 1.00 90.88 73 GLU A N 1
ATOM 596 C CA . GLU A 1 73 ? 3.297 -1.306 5.324 1.00 90.88 73 GLU A CA 1
ATOM 597 C C . GLU A 1 73 ? 3.811 -1.184 6.761 1.00 90.88 73 GLU A C 1
ATOM 599 O O . GLU A 1 73 ? 3.087 -1.508 7.706 1.00 90.88 73 GLU A O 1
ATOM 604 N N . ILE A 1 74 ? 5.018 -0.648 6.938 1.00 93.00 74 ILE A N 1
ATOM 605 C CA . ILE A 1 74 ? 5.588 -0.383 8.262 1.00 93.00 74 ILE A CA 1
ATOM 606 C C . ILE A 1 74 ? 4.736 0.646 9.016 1.00 93.00 74 ILE A C 1
ATOM 608 O O . ILE A 1 74 ? 4.365 0.397 10.164 1.00 93.00 74 ILE A O 1
ATOM 612 N N . ALA A 1 75 ? 4.361 1.754 8.371 1.00 92.38 75 ALA A N 1
ATOM 613 C CA . ALA A 1 75 ? 3.527 2.790 8.980 1.00 92.38 75 ALA A CA 1
ATOM 614 C C . ALA A 1 75 ? 2.151 2.252 9.415 1.00 92.38 75 ALA A C 1
ATOM 616 O O . ALA A 1 75 ? 1.684 2.562 10.510 1.00 92.38 75 ALA A O 1
ATOM 617 N N . MET A 1 76 ? 1.518 1.398 8.600 1.00 91.25 76 MET A N 1
ATOM 618 C CA . MET A 1 76 ? 0.257 0.741 8.962 1.00 91.25 76 MET A CA 1
ATOM 619 C C . MET A 1 76 ? 0.425 -0.175 10.178 1.00 91.25 76 MET A C 1
ATOM 621 O O . MET A 1 76 ? -0.384 -0.111 11.100 1.00 91.25 76 MET A O 1
ATOM 625 N N . ARG A 1 77 ? 1.487 -0.993 10.223 1.00 90.50 77 ARG A N 1
ATOM 626 C CA . ARG A 1 77 ? 1.768 -1.864 11.380 1.00 90.50 77 ARG A CA 1
ATOM 627 C C . ARG A 1 77 ? 1.999 -1.057 12.657 1.00 90.50 77 ARG A C 1
ATOM 629 O O . ARG A 1 77 ? 1.470 -1.422 13.702 1.00 90.50 77 ARG A O 1
ATOM 636 N N . GLN A 1 78 ? 2.750 0.040 12.572 1.00 91.94 78 GLN A N 1
ATOM 637 C CA . GLN A 1 78 ? 2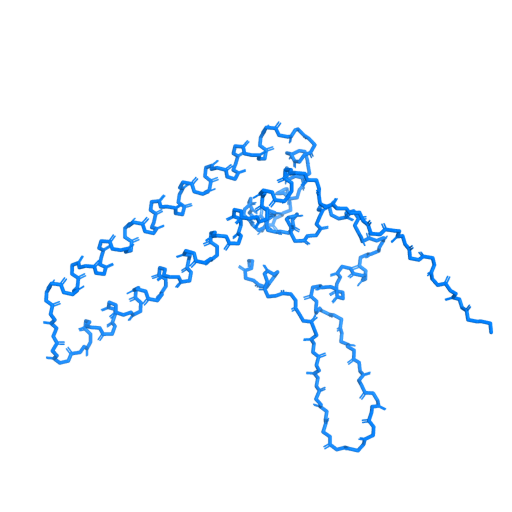.998 0.931 13.707 1.00 91.94 78 GLN A CA 1
ATOM 638 C C . GLN A 1 78 ? 1.706 1.576 14.211 1.00 91.94 78 GLN A C 1
ATOM 640 O O . GLN A 1 78 ? 1.448 1.543 15.411 1.00 91.94 78 GLN A O 1
ATOM 645 N N . LEU A 1 79 ? 0.869 2.094 13.307 1.00 90.38 79 LEU A N 1
ATOM 646 C CA . LEU A 1 79 ? -0.421 2.690 13.658 1.00 90.38 79 LEU A CA 1
ATOM 647 C C . LEU A 1 79 ? -1.344 1.680 14.354 1.00 90.38 79 LEU A C 1
ATOM 649 O O . LEU A 1 79 ? -1.972 2.005 15.357 1.00 90.38 79 LEU A O 1
ATOM 653 N N . ILE A 1 80 ? -1.392 0.441 13.853 1.00 88.44 80 ILE A N 1
ATOM 654 C CA . ILE A 1 80 ? -2.168 -0.640 14.472 1.00 88.44 80 ILE A CA 1
ATOM 655 C C . ILE A 1 80 ? -1.623 -0.966 15.862 1.00 88.44 80 ILE A C 1
ATOM 657 O O . ILE A 1 80 ? -2.402 -1.134 16.789 1.00 88.44 80 ILE A O 1
ATOM 661 N N . HIS A 1 81 ? -0.302 -1.039 16.029 1.00 88.06 81 HIS A N 1
ATOM 662 C CA . HIS A 1 81 ? 0.316 -1.381 17.310 1.00 88.06 81 HIS A CA 1
ATOM 663 C C . HIS A 1 81 ? 0.168 -0.275 18.370 1.00 88.06 81 HIS A C 1
ATOM 665 O O . HIS A 1 81 ? 0.109 -0.571 19.561 1.00 88.06 81 HIS A O 1
ATOM 671 N N . GLN A 1 82 ? 0.114 0.994 17.958 1.00 89.12 82 GLN A N 1
ATOM 672 C CA . GLN A 1 82 ? -0.081 2.135 18.861 1.00 89.12 82 GLN A CA 1
ATOM 673 C C . GLN A 1 82 ? -1.480 2.167 19.490 1.00 89.12 82 GLN A C 1
ATOM 675 O O . GLN A 1 82 ? -1.648 2.731 20.569 1.00 89.12 82 GLN A O 1
ATOM 680 N N . ASP A 1 83 ? -2.472 1.557 18.841 1.00 87.00 83 ASP A N 1
ATOM 681 C CA . ASP A 1 83 ? -3.845 1.489 19.330 1.00 87.00 83 ASP A CA 1
ATOM 682 C C . ASP A 1 83 ? -4.173 0.057 19.798 1.00 87.00 83 ASP A C 1
ATOM 684 O O . ASP A 1 83 ? -4.425 -0.826 18.974 1.00 87.00 83 ASP A O 1
ATOM 688 N N . PRO A 1 84 ? -4.200 -0.215 21.118 1.00 86.00 84 PRO A N 1
ATOM 689 C CA . PRO A 1 84 ? -4.417 -1.565 21.634 1.00 86.00 84 PRO A CA 1
ATOM 690 C C . PRO A 1 84 ? -5.804 -2.120 21.284 1.00 86.00 84 PRO A C 1
ATOM 692 O O . PRO A 1 84 ? -5.954 -3.333 21.112 1.00 86.00 84 PRO A O 1
ATOM 695 N N . ILE A 1 85 ? -6.814 -1.255 21.132 1.00 85.50 85 ILE A N 1
ATOM 696 C CA . ILE A 1 85 ? -8.170 -1.658 20.745 1.00 85.50 85 ILE A CA 1
ATOM 697 C C . ILE A 1 85 ? -8.154 -2.110 19.284 1.00 85.50 85 ILE A C 1
ATOM 699 O O . ILE A 1 85 ? -8.677 -3.180 18.955 1.00 85.50 85 ILE A O 1
ATOM 703 N N . LEU A 1 86 ? -7.522 -1.322 18.414 1.00 83.38 86 LEU A N 1
ATOM 704 C CA . LEU A 1 86 ? -7.364 -1.646 16.999 1.00 83.38 86 LEU A CA 1
ATOM 705 C C . LEU A 1 86 ? -6.522 -2.913 16.806 1.00 83.38 86 LEU A C 1
ATOM 707 O O . LEU A 1 86 ? -6.927 -3.797 16.052 1.00 83.38 86 LEU A O 1
ATOM 711 N N . ASN A 1 87 ? -5.409 -3.050 17.528 1.00 86.44 87 ASN A N 1
ATOM 712 C CA . ASN A 1 87 ? -4.559 -4.236 17.479 1.00 86.44 87 ASN A CA 1
ATOM 713 C C . ASN A 1 87 ? -5.335 -5.495 17.885 1.00 86.44 87 ASN A C 1
ATOM 715 O O . ASN A 1 87 ? -5.335 -6.481 17.154 1.00 86.44 87 ASN A O 1
ATOM 719 N N . ALA A 1 88 ? -6.080 -5.458 18.995 1.00 86.00 88 ALA A N 1
ATOM 720 C CA . ALA A 1 88 ? -6.877 -6.602 19.441 1.00 86.00 88 ALA A CA 1
ATOM 721 C C . ALA A 1 88 ? -7.965 -7.010 18.428 1.00 86.00 88 ALA A C 1
ATOM 723 O O . ALA A 1 88 ? -8.300 -8.194 18.322 1.00 86.00 88 ALA A O 1
ATOM 724 N N . ARG A 1 89 ? -8.526 -6.047 17.681 1.00 83.31 89 ARG A N 1
ATOM 725 C CA . ARG A 1 89 ? -9.465 -6.316 16.577 1.00 83.31 89 ARG A CA 1
ATOM 726 C C . ARG A 1 89 ? -8.749 -6.942 15.376 1.00 83.31 89 ARG A C 1
ATOM 728 O O . ARG A 1 89 ? -9.227 -7.942 14.847 1.00 83.31 89 ARG A O 1
ATOM 735 N N . VAL A 1 90 ? -7.592 -6.404 14.986 1.00 85.12 90 VAL A N 1
ATOM 736 C CA . VAL A 1 90 ? -6.771 -6.934 13.885 1.00 85.12 90 VAL A CA 1
ATOM 737 C C . VAL A 1 90 ? -6.317 -8.367 14.175 1.00 85.12 90 VAL A C 1
ATOM 739 O O . VAL A 1 90 ? -6.508 -9.240 13.334 1.00 85.12 90 VAL A O 1
ATOM 742 N N . GLN A 1 91 ? -5.786 -8.641 15.370 1.00 85.12 91 GLN A N 1
ATOM 743 C CA . GLN A 1 91 ? -5.305 -9.975 15.751 1.00 85.12 91 GLN A CA 1
ATOM 744 C C . GLN A 1 91 ? -6.415 -11.029 15.697 1.00 85.12 91 GLN A C 1
ATOM 746 O O . GLN A 1 91 ? -6.194 -12.124 15.190 1.00 85.12 91 GLN A O 1
ATOM 751 N N . ARG A 1 92 ? -7.629 -10.689 16.149 1.00 84.50 92 ARG A N 1
ATOM 752 C CA . ARG A 1 92 ? -8.789 -11.589 16.049 1.00 84.50 92 ARG A CA 1
ATOM 753 C C . ARG A 1 92 ? -9.148 -11.934 14.606 1.00 84.50 92 ARG A C 1
ATOM 755 O O . ARG A 1 92 ? -9.509 -13.070 14.329 1.00 84.50 92 ARG A O 1
ATOM 762 N N . LEU A 1 93 ? -9.041 -10.977 13.687 1.00 82.69 93 LEU A N 1
ATOM 763 C CA . LEU A 1 93 ? -9.378 -11.196 12.279 1.00 82.69 93 LEU A CA 1
ATOM 764 C C . LEU A 1 93 ? -8.278 -11.948 11.517 1.00 82.69 93 LEU A C 1
ATOM 766 O O . LEU A 1 93 ? -8.595 -12.750 10.647 1.00 82.69 93 LEU A O 1
ATOM 770 N N . ILE A 1 94 ? -7.004 -11.753 11.870 1.00 84.81 94 ILE A N 1
ATOM 771 C CA . ILE A 1 94 ? -5.872 -12.484 11.267 1.00 84.81 94 ILE A CA 1
ATOM 772 C C . ILE A 1 94 ? -5.898 -13.983 11.620 1.00 84.81 94 ILE A C 1
ATOM 774 O O . ILE A 1 94 ? -5.379 -14.801 10.866 1.00 84.81 94 ILE A O 1
ATOM 778 N N . GLN A 1 95 ? -6.531 -14.380 12.731 1.00 81.88 95 GLN A N 1
ATOM 779 C CA . GLN A 1 95 ? -6.703 -15.801 13.080 1.00 81.88 95 GLN A CA 1
ATOM 780 C C . GLN A 1 95 ? -7.563 -16.573 12.067 1.00 81.88 95 GLN A C 1
ATOM 782 O O . GLN A 1 95 ? -7.491 -17.803 12.003 1.00 81.88 95 GLN A O 1
ATOM 787 N N . VAL A 1 96 ? -8.366 -15.875 11.259 1.00 82.31 96 VAL A N 1
ATOM 788 C CA . VAL A 1 96 ? -9.129 -16.492 10.176 1.00 82.31 96 VAL A CA 1
ATOM 789 C C . VAL A 1 96 ? -8.166 -16.899 9.063 1.00 82.31 96 VAL A C 1
ATOM 791 O O . VAL A 1 96 ? -7.478 -16.066 8.470 1.00 82.31 96 VAL A O 1
ATOM 794 N N . LYS A 1 97 ? -8.132 -18.199 8.749 1.00 71.62 97 LYS A N 1
ATOM 795 C CA . LYS A 1 97 ? -7.297 -18.737 7.668 1.00 71.62 97 LYS A CA 1
ATOM 796 C C . LYS A 1 97 ? -7.567 -17.988 6.358 1.00 71.62 97 LYS A C 1
ATOM 798 O O . LYS A 1 97 ? -8.706 -17.918 5.909 1.00 71.62 97 LYS A O 1
ATOM 803 N N . GLY A 1 98 ? -6.504 -17.467 5.746 1.00 72.75 98 GLY A N 1
ATOM 804 C CA . GLY A 1 98 ? -6.559 -16.744 4.472 1.00 72.75 98 GLY A CA 1
ATOM 805 C C . GLY A 1 98 ? -6.630 -15.218 4.591 1.00 72.75 98 GLY A C 1
ATOM 806 O O . GLY A 1 98 ? -6.436 -14.544 3.585 1.00 72.75 98 GLY A O 1
ATOM 807 N N . LEU A 1 99 ? -6.832 -14.650 5.787 1.00 78.88 99 LEU A N 1
ATOM 808 C CA . LEU A 1 99 ? -6.811 -13.197 5.978 1.00 78.88 99 LEU A CA 1
ATOM 809 C C . LEU A 1 99 ? -5.426 -12.706 6.416 1.00 78.88 99 LEU A C 1
ATOM 811 O O . LEU A 1 99 ? -4.976 -12.939 7.535 1.00 78.88 99 LEU A O 1
ATOM 815 N N . GLY A 1 100 ? -4.754 -11.977 5.524 1.00 82.25 100 GLY A N 1
ATOM 816 C CA . GLY A 1 100 ? -3.511 -11.276 5.840 1.00 82.25 100 GLY A CA 1
ATOM 817 C C . GLY A 1 100 ? -3.751 -9.941 6.551 1.00 82.25 100 GLY A C 1
ATOM 818 O O . GLY A 1 100 ? -4.813 -9.330 6.419 1.00 82.25 100 GLY A O 1
ATOM 819 N N . LEU A 1 101 ? -2.725 -9.430 7.243 1.00 84.25 101 LEU A N 1
ATOM 820 C CA . LEU A 1 101 ? -2.765 -8.137 7.948 1.00 84.25 101 LEU A CA 1
ATOM 821 C C . LEU A 1 101 ? -3.286 -6.996 7.059 1.00 84.25 101 LEU A C 1
ATOM 823 O O . LEU A 1 101 ? -4.055 -6.151 7.507 1.00 84.25 101 LEU A O 1
ATOM 827 N N . LEU A 1 102 ? -2.902 -6.991 5.787 1.00 83.88 102 LEU A N 1
ATOM 828 C CA . LEU A 1 102 ? -3.303 -5.974 4.822 1.00 83.88 102 LEU A CA 1
ATOM 829 C C . LEU A 1 102 ? -4.796 -6.040 4.488 1.00 83.88 102 LEU A C 1
ATOM 831 O O . LEU A 1 102 ? -5.468 -5.013 4.557 1.00 83.88 102 LEU A O 1
ATOM 835 N N . SER A 1 103 ? -5.323 -7.226 4.180 1.00 81.94 103 SER A N 1
ATOM 836 C CA . SER A 1 103 ? -6.743 -7.424 3.866 1.00 81.94 103 SER A CA 1
ATOM 837 C C . SER A 1 103 ? -7.615 -7.080 5.077 1.00 81.94 103 SER A C 1
ATOM 839 O O . SER A 1 103 ? -8.614 -6.373 4.950 1.00 81.94 103 SER A O 1
ATOM 841 N N . VAL A 1 104 ? -7.169 -7.464 6.277 1.00 85.56 104 VAL A N 1
ATOM 842 C CA . VAL A 1 104 ? -7.809 -7.082 7.545 1.00 85.56 104 VAL A CA 1
ATOM 843 C C . VAL A 1 104 ? -7.775 -5.566 7.764 1.00 85.56 104 VAL A C 1
ATOM 845 O O . VAL A 1 104 ? -8.786 -4.973 8.136 1.00 85.56 104 VAL A O 1
ATOM 848 N N . SER A 1 105 ? -6.640 -4.916 7.495 1.00 83.38 105 SER A N 1
ATOM 849 C CA . SER A 1 105 ? -6.493 -3.462 7.651 1.00 83.38 105 SER A CA 1
ATOM 850 C C . SER A 1 105 ? -7.421 -2.692 6.714 1.00 83.38 105 SER A C 1
ATOM 852 O O . SER A 1 105 ? -8.057 -1.733 7.144 1.00 83.38 105 SER A O 1
ATOM 854 N N . VAL A 1 106 ? -7.542 -3.128 5.455 1.00 83.50 106 VAL A N 1
ATOM 855 C CA . VAL A 1 106 ? -8.475 -2.549 4.475 1.00 83.50 106 VAL A CA 1
ATOM 856 C C . VAL A 1 106 ? -9.921 -2.747 4.926 1.00 83.50 106 VAL A C 1
ATOM 858 O O . VAL A 1 106 ? -10.699 -1.795 4.916 1.00 83.50 106 VAL A O 1
ATOM 861 N N . MET A 1 107 ? -10.272 -3.949 5.390 1.00 82.12 107 MET A N 1
ATOM 862 C CA . MET A 1 107 ? -11.616 -4.252 5.878 1.00 82.12 107 MET A CA 1
ATOM 863 C C . MET A 1 107 ? -11.999 -3.347 7.054 1.00 82.12 107 MET A C 1
ATOM 865 O O . MET A 1 107 ? -13.052 -2.714 7.023 1.00 82.12 107 MET A O 1
ATOM 869 N N . ILE A 1 108 ? -11.142 -3.228 8.070 1.00 84.38 108 ILE A N 1
ATOM 870 C CA . ILE A 1 108 ? -11.393 -2.363 9.232 1.00 84.38 108 ILE A CA 1
ATOM 871 C C . ILE A 1 108 ? -11.472 -0.894 8.811 1.00 84.38 108 ILE A C 1
ATOM 873 O O . ILE A 1 108 ? -12.367 -0.173 9.258 1.00 84.38 108 ILE A O 1
ATOM 877 N N . ALA A 1 109 ? -10.565 -0.452 7.939 1.00 84.44 109 ALA A N 1
ATOM 878 C CA . ALA A 1 109 ? -10.536 0.917 7.452 1.00 84.44 109 ALA A CA 1
ATOM 879 C C . ALA A 1 109 ? -11.814 1.288 6.689 1.00 84.44 109 ALA A C 1
ATOM 881 O O . ALA A 1 109 ? -12.363 2.366 6.908 1.00 84.44 109 ALA A O 1
ATOM 882 N N . GLU A 1 110 ? -12.322 0.422 5.813 1.00 80.31 110 GLU A N 1
ATOM 883 C CA . GLU A 1 110 ? -13.534 0.686 5.027 1.00 80.31 110 GLU A CA 1
ATOM 884 C C . GLU A 1 110 ? -14.820 0.512 5.858 1.00 80.31 110 GLU A C 1
ATOM 886 O O . GLU A 1 110 ? -15.764 1.278 5.680 1.00 80.31 110 GLU A O 1
ATOM 891 N N . THR A 1 111 ? -14.837 -0.388 6.847 1.00 77.50 111 THR A N 1
ATOM 892 C CA . THR A 1 111 ? -16.029 -0.666 7.680 1.00 77.50 111 THR A CA 1
ATOM 893 C C . THR A 1 111 ? -16.142 0.164 8.963 1.00 77.50 111 THR A C 1
ATOM 895 O O . THR A 1 111 ? -17.051 -0.071 9.756 1.00 77.50 111 THR A O 1
ATOM 898 N N . ASN A 1 112 ? -15.229 1.110 9.206 1.00 75.44 112 ASN A N 1
ATOM 899 C CA . ASN A 1 112 ? -15.100 1.805 10.495 1.00 75.44 112 ASN A CA 1
ATOM 900 C C . ASN A 1 112 ? -14.963 0.839 11.691 1.00 75.44 112 ASN A C 1
ATOM 902 O O . ASN A 1 112 ? -15.581 1.020 12.737 1.00 75.44 112 ASN A O 1
ATOM 906 N N . GLY A 1 113 ? -14.235 -0.265 11.516 1.00 70.94 113 GLY A N 1
ATOM 907 C CA . GLY A 1 113 ? -14.156 -1.303 12.544 1.00 70.94 113 GLY A CA 1
ATOM 908 C C . GLY A 1 113 ? -15.517 -1.890 12.937 1.00 70.94 113 GLY A C 1
ATOM 909 O O . GLY A 1 113 ? -15.681 -2.278 14.091 1.00 70.94 113 GLY A O 1
ATOM 910 N N . PHE A 1 114 ? -16.445 -1.968 11.977 1.00 71.19 114 PHE A N 1
ATOM 911 C CA . PHE A 1 114 ? -17.795 -2.534 12.076 1.00 71.19 114 PHE A CA 1
ATOM 912 C C . PHE A 1 114 ? -18.823 -1.739 12.894 1.00 71.19 114 PHE A C 1
ATOM 914 O O . PHE A 1 114 ? -19.955 -2.195 13.026 1.00 71.19 114 PHE A O 1
ATOM 921 N N . GLU A 1 115 ? -18.498 -0.535 13.376 1.00 67.94 115 GLU A N 1
ATOM 922 C CA . GLU A 1 115 ? -19.417 0.256 14.219 1.00 67.94 115 GLU A CA 1
ATOM 923 C C . GLU A 1 115 ? -20.736 0.649 13.526 1.00 67.94 115 GLU A C 1
ATOM 925 O O . GLU A 1 115 ? -21.730 0.907 14.197 1.00 67.94 115 GLU A O 1
ATOM 930 N N . GLY A 1 116 ? -20.778 0.657 12.190 1.00 62.47 116 GLY A N 1
ATOM 931 C CA . GLY A 1 116 ? -21.974 0.995 11.408 1.00 62.47 116 GLY A CA 1
ATOM 932 C C . GLY A 1 116 ? -22.827 -0.193 10.947 1.00 62.47 116 GLY A C 1
ATOM 933 O O . GLY A 1 116 ? -23.809 0.017 10.236 1.00 62.47 116 GLY A O 1
ATOM 934 N N . PHE A 1 117 ? -22.464 -1.434 11.290 1.00 62.88 117 PHE A N 1
ATOM 935 C CA . PHE A 1 117 ? -23.120 -2.634 10.759 1.00 62.88 117 PHE A CA 1
ATOM 936 C C . PHE A 1 117 ? -23.825 -3.424 11.867 1.00 62.88 117 PHE A C 1
ATOM 938 O O . PHE A 1 117 ? -23.204 -4.286 12.484 1.00 62.88 117 PHE A O 1
ATOM 945 N N . PRO A 1 118 ? -25.131 -3.188 12.102 1.00 61.09 118 PRO A N 1
ATOM 946 C CA . PRO A 1 118 ? -25.873 -3.896 13.144 1.00 61.09 118 PRO A CA 1
ATOM 947 C C . PRO A 1 118 ? -26.082 -5.381 12.818 1.00 61.09 118 PRO A C 1
ATOM 949 O O . PRO A 1 118 ? -26.256 -6.182 13.726 1.00 61.09 118 PRO A O 1
ATOM 952 N N . ASN A 1 119 ? -26.060 -5.756 11.532 1.00 64.50 119 ASN A N 1
ATOM 953 C CA . ASN A 1 119 ? -26.261 -7.125 11.061 1.00 64.50 119 ASN A CA 1
ATOM 954 C C . ASN A 1 119 ? -25.339 -7.455 9.881 1.00 64.50 119 ASN A C 1
ATOM 956 O O . ASN A 1 119 ? -25.067 -6.602 9.033 1.00 64.50 119 ASN A O 1
ATOM 960 N N . GLN A 1 120 ? -24.952 -8.731 9.764 1.00 64.81 120 GLN A N 1
ATOM 961 C CA . GLN A 1 120 ? -24.114 -9.244 8.671 1.00 64.81 120 GLN A CA 1
ATOM 962 C C . GLN A 1 120 ? -24.699 -8.940 7.280 1.00 64.81 120 GLN A C 1
ATOM 964 O O . GLN A 1 120 ? -23.947 -8.624 6.365 1.00 64.81 120 GLN A O 1
ATOM 969 N N . ARG A 1 121 ? -26.032 -8.954 7.119 1.00 57.84 121 ARG A N 1
ATOM 970 C CA . ARG A 1 121 ? -26.700 -8.613 5.846 1.00 57.84 121 ARG A CA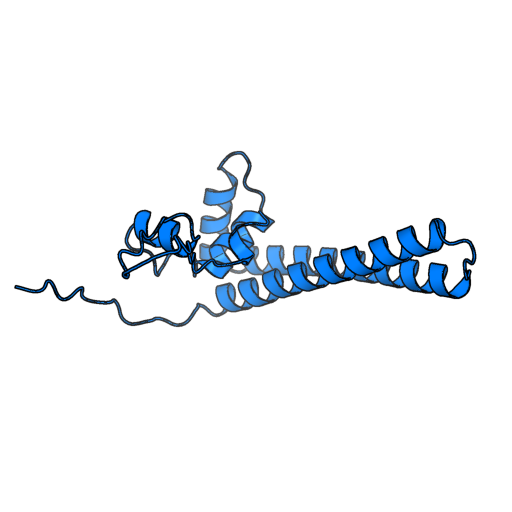 1
ATOM 971 C C . ARG A 1 121 ? -26.389 -7.192 5.367 1.00 57.84 121 ARG A C 1
ATOM 973 O O . ARG A 1 121 ? -26.137 -7.002 4.184 1.00 57.84 121 ARG A O 1
ATOM 980 N N . ASN A 1 122 ? -26.314 -6.218 6.275 1.00 60.34 122 ASN A N 1
ATOM 981 C CA . ASN A 1 122 ? -25.970 -4.837 5.916 1.00 60.34 122 ASN A CA 1
ATOM 982 C C . ASN A 1 122 ? -24.516 -4.737 5.439 1.00 60.34 122 ASN A C 1
ATOM 984 O O . ASN A 1 122 ? -24.208 -3.943 4.555 1.00 60.34 122 ASN A O 1
ATOM 988 N N . LEU A 1 123 ? -23.630 -5.569 5.994 1.00 58.09 123 LEU A N 1
ATOM 989 C CA . LEU A 1 123 ? -22.237 -5.648 5.570 1.00 58.09 123 LEU A CA 1
ATOM 990 C C . LEU A 1 123 ? -22.093 -6.312 4.195 1.00 58.09 123 LEU A C 1
ATOM 992 O O . LEU A 1 123 ? -21.336 -5.828 3.359 1.00 58.09 123 LEU A O 1
ATOM 996 N N . VAL A 1 124 ? -22.847 -7.383 3.942 1.00 56.66 124 VAL A N 1
ATOM 997 C CA . VAL A 1 124 ? -22.898 -8.076 2.642 1.00 56.66 124 VAL A CA 1
ATOM 998 C C . VAL A 1 124 ? -23.450 -7.147 1.554 1.00 56.66 124 VAL A C 1
ATOM 1000 O O . VAL A 1 124 ? -22.862 -7.047 0.477 1.00 56.66 124 VAL A O 1
ATOM 1003 N N . SER A 1 125 ? -24.515 -6.399 1.860 1.00 55.69 125 SER A N 1
ATOM 1004 C CA . SER A 1 125 ? -25.089 -5.389 0.964 1.00 55.69 125 SER A CA 1
ATOM 1005 C C . SER A 1 125 ? -24.116 -4.238 0.690 1.00 55.69 125 SER A C 1
ATOM 1007 O O . SER A 1 125 ? -23.909 -3.866 -0.462 1.00 55.69 125 SER A O 1
ATOM 1009 N N . TYR A 1 126 ? -23.394 -3.760 1.710 1.00 57.78 126 TYR A N 1
ATOM 1010 C CA . TYR A 1 126 ? -22.339 -2.751 1.547 1.00 57.78 126 TYR A CA 1
ATOM 1011 C C . TYR A 1 126 ? -21.139 -3.231 0.718 1.00 57.78 126 TYR A C 1
ATOM 1013 O O . TYR A 1 126 ? -20.575 -2.472 -0.072 1.00 57.78 126 TYR A O 1
ATOM 1021 N N . ALA A 1 127 ? -20.755 -4.499 0.863 1.00 54.41 127 ALA A N 1
ATOM 1022 C CA . ALA A 1 127 ? -19.736 -5.123 0.028 1.00 54.41 127 ALA A CA 1
ATOM 1023 C C . ALA A 1 127 ? -20.216 -5.357 -1.421 1.00 54.41 127 ALA A C 1
ATOM 1025 O O . ALA A 1 127 ? -19.414 -5.735 -2.274 1.00 54.41 127 ALA A O 1
ATOM 1026 N N . GLY A 1 128 ? -21.498 -5.104 -1.717 1.00 55.09 128 GLY A N 1
ATOM 1027 C CA . GLY A 1 128 ? -22.084 -5.276 -3.044 1.00 55.09 128 GLY A CA 1
ATOM 1028 C C . GLY A 1 128 ? -22.371 -6.734 -3.405 1.00 55.09 128 GLY A C 1
ATOM 1029 O O . GLY A 1 128 ? -22.469 -7.051 -4.586 1.00 55.09 128 GLY A O 1
ATOM 1030 N N . TYR A 1 129 ? -22.482 -7.616 -2.408 1.00 53.88 129 TYR A N 1
ATOM 1031 C CA . TYR A 1 129 ? -22.862 -9.023 -2.585 1.00 53.88 129 TYR A CA 1
ATOM 1032 C C . TYR A 1 129 ? -24.376 -9.256 -2.477 1.00 53.88 129 TYR A C 1
ATOM 1034 O O . TYR A 1 129 ? -24.837 -10.381 -2.652 1.00 53.88 129 TYR A O 1
ATOM 1042 N N . ASP A 1 130 ? -25.150 -8.209 -2.189 1.00 42.94 130 ASP A N 1
ATOM 1043 C CA . ASP A 1 130 ? -26.609 -8.265 -2.163 1.00 42.94 130 ASP A CA 1
A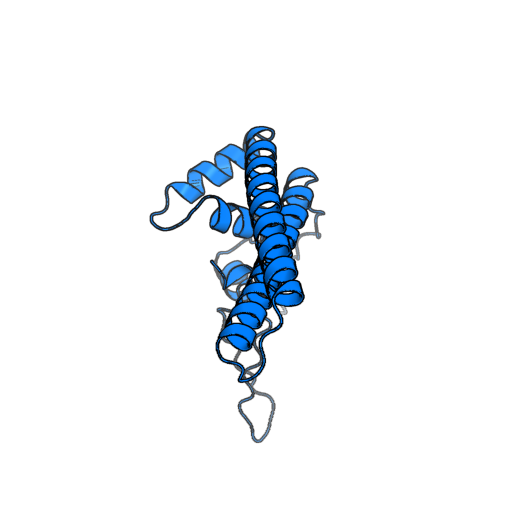TOM 1044 C C . ASP A 1 130 ? -27.163 -7.910 -3.549 1.00 42.94 130 ASP A C 1
ATOM 1046 O O . ASP A 1 130 ? -26.924 -6.820 -4.081 1.00 42.94 130 ASP A O 1
ATOM 1050 N N . VAL A 1 131 ? -27.853 -8.866 -4.169 1.00 49.50 131 VAL A N 1
ATOM 1051 C CA . VAL A 1 131 ? -28.450 -8.709 -5.497 1.00 49.50 131 VAL A CA 1
ATOM 1052 C C . VAL A 1 131 ? -29.781 -7.988 -5.325 1.00 49.50 131 VAL A C 1
ATOM 1054 O O . VAL A 1 131 ? -30.766 -8.583 -4.900 1.00 49.50 131 VAL A O 1
ATOM 1057 N N . VAL A 1 132 ? -29.822 -6.697 -5.654 1.00 52.38 132 VAL A N 1
ATOM 1058 C CA . VAL A 1 132 ? -31.079 -5.941 -5.655 1.00 52.38 132 VAL A CA 1
ATOM 1059 C C . VAL A 1 132 ? -31.768 -6.140 -7.005 1.00 52.38 132 VAL A C 1
ATOM 1061 O O . VAL A 1 132 ? -31.315 -5.626 -8.032 1.00 52.38 132 VAL A O 1
ATOM 1064 N N . GLU A 1 133 ? -32.855 -6.908 -7.012 1.00 44.34 133 GLU A N 1
ATOM 1065 C CA . GLU A 1 133 ? -33.709 -7.084 -8.187 1.00 44.34 133 GLU A CA 1
ATOM 1066 C C . GLU A 1 133 ? -34.491 -5.792 -8.458 1.00 44.34 133 GLU A C 1
ATOM 1068 O O . GLU A 1 133 ? -35.254 -5.307 -7.624 1.00 44.34 133 GLU A O 1
ATOM 1073 N N . ASN A 1 134 ? -34.279 -5.197 -9.632 1.00 45.69 134 ASN A N 1
ATOM 1074 C CA . ASN A 1 134 ? -34.929 -3.949 -10.013 1.00 45.69 134 ASN A CA 1
ATOM 1075 C C . ASN A 1 134 ? -36.182 -4.260 -10.852 1.00 45.69 134 ASN A C 1
ATOM 1077 O O . ASN A 1 134 ? -36.074 -4.524 -12.048 1.00 45.69 134 ASN A O 1
ATOM 1081 N N . HIS A 1 135 ? -37.375 -4.225 -10.251 1.00 42.34 135 HIS A N 1
ATOM 1082 C CA . HIS A 1 135 ? -38.660 -4.388 -10.956 1.00 42.34 135 HIS A CA 1
ATOM 1083 C C . HIS A 1 135 ? -39.159 -3.075 -11.602 1.00 42.34 135 HIS A C 1
ATOM 1085 O O . HIS A 1 135 ? -40.336 -2.727 -11.527 1.00 42.34 135 HIS A O 1
ATOM 1091 N N . GLY A 1 136 ? -38.256 -2.321 -12.234 1.00 43.00 136 GLY A N 1
ATOM 1092 C CA . GLY A 1 136 ? -38.585 -1.130 -13.021 1.00 43.00 136 GLY A CA 1
ATOM 1093 C C . GLY A 1 136 ? -38.901 -1.505 -14.470 1.00 43.00 136 GLY A C 1
ATOM 1094 O O . GLY A 1 136 ? -38.095 -2.158 -15.125 1.00 43.00 136 GLY A O 1
ATOM 1095 N N . GLY A 1 137 ? -40.086 -1.118 -14.945 1.00 47.94 137 GLY A N 1
ATOM 1096 C CA . GLY A 1 137 ? -40.716 -1.553 -16.194 1.00 47.94 137 GLY A CA 1
ATOM 1097 C C . GLY A 1 137 ? -39.858 -1.583 -17.470 1.00 47.94 137 GLY A C 1
ATOM 1098 O O . GLY A 1 137 ? -39.042 -0.709 -17.734 1.00 47.94 137 GLY A O 1
ATOM 1099 N N . ALA A 1 138 ? -40.169 -2.594 -18.288 1.00 49.72 138 ALA A N 1
ATOM 1100 C CA . ALA A 1 138 ? -39.885 -2.751 -19.715 1.00 49.72 138 ALA A CA 1
ATOM 1101 C C . ALA A 1 138 ? -38.410 -2.656 -20.180 1.00 49.72 138 ALA A C 1
ATOM 1103 O O . ALA A 1 138 ? -37.886 -1.605 -20.530 1.00 49.72 138 ALA A O 1
ATOM 1104 N N . ARG A 1 139 ? -37.836 -3.852 -20.390 1.00 47.91 139 ARG A N 1
ATOM 1105 C CA . ARG A 1 139 ? -36.841 -4.175 -21.434 1.00 47.91 139 ARG A CA 1
ATOM 1106 C C . ARG A 1 139 ? -35.416 -3.632 -21.240 1.00 47.91 139 ARG A C 1
ATOM 1108 O O . ARG A 1 139 ? -34.873 -2.971 -22.112 1.00 47.91 139 ARG A O 1
ATOM 1115 N N . ALA A 1 140 ? -34.781 -4.036 -20.142 1.00 40.34 140 ALA A N 1
ATOM 1116 C CA . ALA A 1 140 ? -33.409 -4.569 -20.076 1.00 40.34 140 ALA A CA 1
ATOM 1117 C C . ALA A 1 140 ? -33.082 -4.818 -18.598 1.00 40.34 140 ALA A C 1
ATOM 1119 O O . ALA A 1 140 ? -33.102 -3.880 -17.805 1.00 40.34 140 ALA A O 1
ATOM 1120 N N . LEU A 1 141 ? -32.770 -6.060 -18.219 1.00 35.16 141 LEU A N 1
ATOM 1121 C CA . LEU A 1 141 ? -32.263 -6.385 -16.882 1.00 35.16 141 LEU A CA 1
ATOM 1122 C C . LEU A 1 141 ? -30.875 -5.745 -16.712 1.00 35.16 141 LEU A C 1
ATOM 1124 O O . LEU A 1 141 ? -29.847 -6.353 -16.998 1.00 35.16 141 LEU A O 1
ATOM 1128 N N . ARG A 1 142 ? -30.836 -4.471 -16.316 1.00 39.94 142 ARG A N 1
ATOM 1129 C CA . ARG A 1 142 ? -29.612 -3.782 -15.910 1.00 39.94 142 ARG A CA 1
ATOM 1130 C C . ARG A 1 142 ? -29.428 -4.002 -14.416 1.00 39.94 142 ARG A C 1
ATOM 1132 O O . ARG A 1 142 ? -30.007 -3.290 -13.600 1.00 39.94 142 ARG A O 1
ATOM 1139 N N . TYR A 1 143 ? -28.609 -4.988 -14.070 1.00 42.91 143 TYR A N 1
ATOM 1140 C CA . TYR A 1 143 ? -28.121 -5.178 -12.709 1.00 42.91 143 TYR A CA 1
ATOM 1141 C C . TYR A 1 143 ? -27.215 -3.990 -12.356 1.00 42.91 143 TYR A C 1
ATOM 1143 O O . TYR A 1 143 ? -26.126 -3.845 -12.905 1.00 42.91 143 TYR A O 1
ATOM 1151 N N . SER A 1 144 ? -27.681 -3.081 -11.500 1.00 42.00 144 SER A N 1
ATOM 1152 C CA . SER A 1 144 ? -26.864 -1.982 -10.977 1.00 42.00 144 SER A CA 1
ATOM 1153 C C . SER A 1 144 ? -26.467 -2.300 -9.551 1.00 42.00 144 SER A C 1
ATOM 1155 O O . SER A 1 144 ? -27.228 -2.069 -8.617 1.00 42.00 144 SER A O 1
ATOM 1157 N N . VAL A 1 145 ? -25.261 -2.832 -9.386 1.00 46.81 145 VAL A N 1
ATOM 1158 C CA . VAL A 1 145 ? -24.691 -3.033 -8.061 1.00 46.81 145 VAL A CA 1
ATOM 1159 C C . VAL A 1 145 ? -23.943 -1.755 -7.670 1.00 46.81 145 VAL A C 1
ATOM 1161 O O . VAL A 1 145 ? -22.965 -1.379 -8.316 1.00 46.81 145 VAL A O 1
ATOM 1164 N N . ARG A 1 146 ? -24.394 -1.054 -6.621 1.00 43.72 146 ARG A N 1
ATOM 1165 C CA . ARG A 1 146 ? -23.580 -0.011 -5.972 1.00 43.72 146 ARG A CA 1
ATOM 1166 C C . ARG A 1 146 ? -22.514 -0.718 -5.133 1.00 43.72 146 ARG A C 1
ATOM 1168 O O . ARG A 1 146 ? -22.805 -1.176 -4.037 1.00 43.72 146 ARG A O 1
ATOM 1175 N N . GLN A 1 147 ? -21.308 -0.854 -5.677 1.00 52.91 147 GLN A N 1
ATOM 1176 C CA . GLN A 1 147 ? -20.216 -1.628 -5.072 1.00 52.91 147 GLN A CA 1
ATOM 1177 C C . GLN A 1 147 ? -19.135 -0.717 -4.488 1.00 52.91 147 GLN A C 1
ATOM 1179 O O . GLN A 1 147 ? -18.830 0.329 -5.063 1.00 52.91 147 GLN A O 1
ATOM 1184 N N . ASN A 1 148 ? -18.505 -1.140 -3.386 1.00 57.56 148 ASN A N 1
ATOM 1185 C CA . ASN A 1 148 ? -17.298 -0.490 -2.875 1.00 57.56 148 ASN A CA 1
ATOM 1186 C C . ASN A 1 148 ? -16.036 -1.181 -3.456 1.00 57.56 148 ASN A C 1
ATOM 1188 O O . ASN A 1 148 ? -15.729 -2.310 -3.059 1.00 57.56 148 ASN A O 1
ATOM 1192 N N . PRO A 1 149 ? -15.280 -0.544 -4.378 1.00 59.59 149 PRO A N 1
ATOM 1193 C CA . PRO A 1 149 ? -14.197 -1.193 -5.136 1.00 59.59 149 PRO A CA 1
ATOM 1194 C C . PRO A 1 149 ? -12.998 -1.626 -4.277 1.00 59.59 149 PRO A C 1
ATOM 1196 O O . PRO A 1 149 ? -12.185 -2.445 -4.705 1.00 59.59 149 PRO A O 1
ATOM 1199 N N . HIS A 1 150 ? -12.876 -1.091 -3.061 1.00 61.09 150 HIS A N 1
ATOM 1200 C CA . HIS A 1 150 ? -11.769 -1.377 -2.150 1.00 61.09 150 HIS A CA 1
ATOM 1201 C C . HIS A 1 150 ? -11.885 -2.738 -1.439 1.00 61.09 150 HIS A C 1
ATOM 1203 O O . HIS A 1 150 ? -10.881 -3.236 -0.939 1.00 61.09 150 HIS A O 1
ATOM 1209 N N . LEU A 1 151 ? -13.072 -3.361 -1.414 1.00 54.41 151 LEU A N 1
ATOM 1210 C CA . LEU A 1 151 ? -13.313 -4.639 -0.725 1.00 54.41 151 LEU A CA 1
ATOM 1211 C C . LEU A 1 151 ? -13.153 -5.883 -1.623 1.00 54.41 151 LEU A C 1
ATOM 1213 O O . LEU A 1 151 ? -13.135 -6.993 -1.103 1.00 54.41 151 LEU A O 1
ATOM 1217 N N . GLN A 1 152 ? -13.018 -5.725 -2.947 1.00 54.66 152 GLN A N 1
ATOM 1218 C CA . GLN A 1 152 ? -12.875 -6.852 -3.889 1.00 54.66 152 GLN A CA 1
ATOM 1219 C C . GLN A 1 152 ? -11.422 -7.257 -4.183 1.00 54.66 152 GLN A C 1
ATOM 1221 O O . GLN A 1 152 ? -11.185 -8.379 -4.612 1.00 54.66 152 GLN A O 1
ATOM 1226 N N . LYS A 1 153 ? -10.439 -6.371 -3.977 1.00 48.28 153 LYS A N 1
ATOM 1227 C CA . LYS A 1 153 ? -9.025 -6.625 -4.335 1.00 48.28 153 LYS A CA 1
ATOM 1228 C C . LYS A 1 153 ? -8.229 -7.362 -3.235 1.00 48.28 153 LYS A C 1
ATOM 1230 O O . LYS A 1 153 ? -7.015 -7.179 -3.151 1.00 48.28 153 LYS A O 1
ATOM 1235 N N . GLY A 1 154 ? -8.924 -8.086 -2.355 1.00 34.00 154 GLY A N 1
ATOM 1236 C CA . GLY A 1 154 ? -8.374 -8.744 -1.163 1.00 34.00 154 GLY A CA 1
ATOM 1237 C C . GLY A 1 154 ? -7.710 -10.079 -1.441 1.00 34.00 154 GLY A C 1
ATOM 1238 O O . GLY A 1 154 ? -8.196 -10.795 -2.340 1.00 34.00 154 GLY A O 1
#

Sequence (154 aa):
MGLEQQLSLWQPLSKNIYQLRLLTRQRQRLQELKTQCTNQQHALQHSAISDLLITKQLTKLVDVYHQQLAALEIAMRQLIHQDPILNARVQRLIQVKGLGLLSVSVMIAETNGFEGFPNQRNLVSYAGYDVVENHGGARALRYSVRQNPHLQKG

InterPro domains:
  IPR003346 Transposase IS116/IS110/IS902, C-terminal [PF02371] (91-152)
  IPR047650 Transposase IS110-like [PTHR33055] (6-137)

Foldseek 3Di:
DDDPPPQDDDDDQDPLLQVLLVLLVVLVVLVVVLVVLVVVLVVLVPDPDHDPVSNVVSVVSNVVSVVVNVVSVVVSVVSCVVDPVSVVLLVVVCVPPPDDSSLSSLVCSVCSNVPNPPDPVVVCLAQQVDFDADPDDDDDRDRDGPHDPSNPVD